Protein AF-A0A1Y2BXI3-F1 (afdb_monomer)

Solvent-accessible surface area (backbone atoms only — not comparable to full-atom values): 10088 Å² total; per-residue (Å²): 136,62,70,66,50,56,25,48,74,75,28,55,72,55,41,48,54,52,50,53,50,24,62,77,66,73,48,82,78,73,63,69,56,58,50,97,48,49,46,27,45,55,38,49,17,27,67,71,70,34,49,70,44,37,49,52,52,52,54,53,23,65,78,66,76,49,86,75,73,61,60,64,48,26,67,85,80,63,41,27,25,62,38,34,16,56,65,66,61,35,55,69,41,44,51,50,54,52,53,52,22,58,78,65,78,37,73,42,61,45,51,54,87,51,48,59,65,72,91,77,48,50,68,66,51,56,52,51,53,50,55,34,40,78,69,65,46,31,46,78,45,72,58,80,88,55,91,62,65,56,88,61,59,72,38,50,59,52,46,54,52,50,49,40,71,75,69,50,86,84,70,84,89,129

pLDDT: mean 84.54, std 17.43, range [37.66, 98.5]

Organism: NCBI:txid1754190

Structure (mmCIF, N/CA/C/O backbone):
data_AF-A0A1Y2BXI3-F1
#
_entry.id   AF-A0A1Y2BXI3-F1
#
loop_
_atom_site.group_PDB
_atom_site.id
_atom_site.type_symbol
_atom_site.label_atom_id
_atom_site.label_alt_id
_atom_site.label_comp_id
_atom_site.label_asym_id
_atom_site.label_entity_id
_atom_site.label_seq_id
_atom_site.pdbx_PDB_ins_code
_atom_site.Cartn_x
_atom_site.Cartn_y
_atom_site.Cartn_z
_atom_site.occupancy
_atom_site.B_iso_or_equiv
_atom_site.auth_seq_id
_atom_site.auth_comp_id
_atom_site.auth_asym_id
_atom_site.auth_atom_id
_atom_site.pdbx_PDB_model_num
ATOM 1 N N . MET A 1 1 ? -17.376 13.747 3.765 1.00 57.78 1 MET A N 1
ATOM 2 C CA . MET A 1 1 ? -16.132 14.027 4.517 1.00 57.78 1 MET A CA 1
ATOM 3 C C . MET A 1 1 ? -15.632 12.698 5.048 1.00 57.78 1 MET A C 1
ATOM 5 O O . MET A 1 1 ? -16.449 11.992 5.616 1.00 57.78 1 MET A O 1
ATOM 9 N N . PHE A 1 2 ? -14.360 12.352 4.837 1.00 82.88 2 PHE A N 1
ATOM 10 C CA . PHE A 1 2 ? -13.764 11.078 5.261 1.00 82.88 2 PHE A CA 1
ATOM 11 C C . PHE A 1 2 ? -12.776 11.344 6.410 1.00 82.88 2 PHE A C 1
ATOM 13 O O . PHE A 1 2 ? -11.612 11.653 6.147 1.00 82.88 2 PHE A O 1
ATOM 20 N N . PRO A 1 3 ? -13.216 11.299 7.685 1.00 85.88 3 PRO A N 1
ATOM 21 C CA . PRO A 1 3 ? -12.407 11.768 8.814 1.00 85.88 3 PRO A CA 1
ATOM 22 C C . PRO A 1 3 ? -11.080 11.019 8.952 1.00 85.88 3 PRO A C 1
ATOM 24 O O . PRO A 1 3 ? -10.059 11.630 9.256 1.00 85.88 3 PRO A O 1
ATOM 27 N N . PHE A 1 4 ? -11.078 9.713 8.665 1.00 93.25 4 PHE A N 1
ATOM 28 C CA . PHE A 1 4 ? -9.867 8.902 8.747 1.00 93.25 4 PHE A CA 1
ATOM 29 C C . PHE A 1 4 ? -8.855 9.237 7.640 1.00 93.25 4 PHE A C 1
ATOM 31 O O . PHE A 1 4 ? -7.666 9.308 7.924 1.00 93.25 4 PHE A O 1
ATOM 38 N N . LEU A 1 5 ? -9.297 9.541 6.410 1.00 93.81 5 LEU A N 1
ATOM 39 C CA . LEU A 1 5 ? -8.385 9.991 5.343 1.00 93.81 5 LEU A CA 1
ATOM 40 C C . LEU A 1 5 ? -7.665 11.284 5.741 1.00 93.81 5 LEU A C 1
ATOM 42 O O . LEU A 1 5 ? -6.448 11.387 5.605 1.00 93.81 5 LEU A O 1
ATOM 46 N N . ASN A 1 6 ? -8.397 12.241 6.318 1.00 92.75 6 ASN A N 1
ATOM 47 C CA . ASN A 1 6 ? -7.794 13.468 6.838 1.00 92.75 6 ASN A CA 1
ATOM 48 C C . ASN A 1 6 ? -6.814 13.177 7.983 1.00 92.75 6 ASN A C 1
ATOM 50 O O . ASN A 1 6 ? -5.766 13.814 8.070 1.00 92.75 6 ASN A O 1
ATOM 54 N N . ALA A 1 7 ? -7.112 12.213 8.855 1.00 95.50 7 ALA A N 1
ATOM 55 C CA . ALA A 1 7 ? -6.200 11.820 9.924 1.00 95.50 7 ALA A CA 1
ATOM 56 C C . ALA A 1 7 ? -4.869 11.273 9.391 1.00 95.50 7 ALA A C 1
ATOM 58 O O . ALA A 1 7 ? -3.819 11.662 9.897 1.00 95.50 7 ALA A O 1
ATOM 59 N N . VAL A 1 8 ? -4.900 10.457 8.330 1.00 97.00 8 VAL A N 1
ATOM 60 C CA . VAL A 1 8 ? -3.686 9.948 7.666 1.00 97.00 8 VAL A CA 1
ATOM 61 C C . VAL A 1 8 ? -2.789 11.097 7.201 1.00 97.00 8 VAL A C 1
ATOM 63 O O . VAL A 1 8 ? -1.581 11.077 7.444 1.00 97.00 8 VAL A O 1
ATOM 66 N N . VAL A 1 9 ? -3.375 12.144 6.610 1.00 96.00 9 VAL A N 1
ATOM 67 C CA . VAL A 1 9 ? -2.628 13.345 6.199 1.00 96.00 9 VAL A CA 1
ATOM 68 C C . VAL A 1 9 ? -2.009 14.053 7.407 1.00 96.00 9 VAL A C 1
ATOM 70 O O . VAL A 1 9 ? -0.849 14.459 7.346 1.00 96.00 9 VAL A O 1
ATOM 73 N N . ASN A 1 10 ? -2.732 14.152 8.525 1.00 95.31 10 ASN A N 1
ATOM 74 C CA . ASN A 1 10 ? -2.246 14.818 9.738 1.00 95.31 10 ASN A CA 1
ATOM 75 C C . ASN A 1 10 ? -1.143 14.029 10.471 1.00 95.31 10 ASN A C 1
ATOM 77 O O . ASN A 1 10 ? -0.278 14.640 11.091 1.00 95.31 10 ASN A O 1
ATOM 81 N N . GLY A 1 11 ? -1.090 12.702 10.328 1.00 93.75 11 GLY A N 1
ATOM 82 C CA . GLY A 1 11 ? 0.035 11.876 10.773 1.00 93.75 11 GLY A CA 1
ATOM 83 C C . GLY A 1 11 ? -0.290 10.870 11.878 1.00 93.75 11 GLY A C 1
ATOM 84 O O . GLY A 1 11 ? -1.443 10.606 12.216 1.00 93.75 11 GLY A O 1
ATOM 85 N N . ASN A 1 12 ? 0.773 10.284 12.424 1.00 96.12 12 ASN A N 1
ATOM 86 C CA . ASN A 1 12 ? 0.743 9.139 13.332 1.00 96.12 12 ASN A CA 1
ATOM 87 C C . ASN A 1 12 ? -0.086 9.369 14.606 1.00 96.12 12 ASN A C 1
ATOM 89 O O . ASN A 1 12 ? -0.909 8.522 14.936 1.00 96.12 12 ASN A O 1
ATOM 93 N N . GLU A 1 13 ? 0.083 10.494 15.305 1.00 97.69 13 GLU A N 1
ATOM 94 C CA . GLU A 1 13 ? -0.590 10.734 16.591 1.00 97.69 13 GLU A CA 1
ATOM 95 C C . GLU A 1 13 ? -2.116 10.841 16.445 1.00 97.69 13 GLU A C 1
ATOM 97 O O . GLU A 1 13 ? -2.869 10.316 17.270 1.00 97.69 13 GLU A O 1
ATOM 102 N N . VAL A 1 14 ? -2.592 11.438 15.346 1.00 97.44 14 VAL A N 1
ATOM 103 C CA . VAL A 1 14 ? -4.032 11.531 15.055 1.00 97.44 14 VAL A CA 1
ATOM 104 C C . VAL A 1 14 ? -4.591 10.157 14.689 1.00 97.44 14 VAL A C 1
ATOM 106 O O . VAL A 1 14 ? -5.650 9.771 15.182 1.00 97.44 14 VAL A O 1
ATOM 109 N N . VAL A 1 15 ? -3.868 9.390 13.868 1.00 98.19 15 VAL A N 1
ATOM 110 C CA . VAL A 1 15 ? -4.269 8.029 13.484 1.00 98.19 15 VAL A CA 1
ATOM 111 C C . VAL A 1 15 ? -4.333 7.101 14.699 1.00 98.19 15 VAL A C 1
ATOM 113 O O . VAL A 1 15 ? -5.343 6.418 14.869 1.00 98.19 15 VAL A O 1
ATOM 116 N N . LYS A 1 16 ? -3.322 7.125 15.581 1.00 98.31 16 LYS A N 1
ATOM 117 C CA . LYS A 1 16 ? -3.324 6.371 16.848 1.00 98.31 16 LYS A CA 1
ATOM 118 C C . LYS A 1 16 ? -4.535 6.724 17.702 1.00 98.31 16 LYS A C 1
ATOM 120 O O . LYS A 1 16 ? -5.277 5.834 18.092 1.00 98.31 16 LYS A O 1
ATOM 125 N N . SER A 1 17 ? -4.791 8.018 17.903 1.00 98.06 17 SER A N 1
ATOM 126 C CA . SER A 1 17 ? -5.928 8.485 18.707 1.00 98.06 17 SER A CA 1
ATOM 127 C C . SER A 1 17 ? -7.273 7.972 18.175 1.00 98.06 17 SER A C 1
ATOM 129 O O . SER A 1 17 ? -8.147 7.594 18.955 1.00 98.06 17 SER A O 1
ATOM 131 N N . ILE A 1 18 ? -7.449 7.924 16.849 1.00 97.88 18 ILE A N 1
ATOM 132 C CA . ILE A 1 18 ? -8.672 7.385 16.240 1.00 97.88 18 ILE A CA 1
ATOM 133 C C . ILE A 1 18 ? -8.748 5.862 16.382 1.00 97.88 18 ILE A C 1
ATOM 135 O O . ILE A 1 18 ? -9.822 5.351 16.690 1.00 97.88 18 ILE A O 1
ATOM 139 N N . ILE A 1 19 ? -7.638 5.143 16.191 1.00 97.62 19 ILE A N 1
ATOM 140 C CA . ILE A 1 19 ? -7.567 3.690 16.411 1.00 97.62 19 ILE A CA 1
ATOM 141 C C . ILE A 1 19 ? -7.902 3.346 17.868 1.00 97.62 19 ILE A C 1
ATOM 143 O O . ILE A 1 19 ? -8.737 2.478 18.110 1.00 97.62 19 ILE A O 1
ATOM 147 N N . ASP A 1 20 ? -7.322 4.055 18.835 1.00 98.06 20 ASP A N 1
ATOM 148 C CA . ASP A 1 20 ? -7.565 3.839 20.263 1.00 98.06 20 ASP A CA 1
ATOM 149 C C . ASP A 1 20 ? -9.025 4.105 20.625 1.00 98.06 20 ASP A C 1
ATOM 151 O O . ASP A 1 20 ? -9.655 3.316 21.334 1.00 98.06 20 ASP A O 1
ATOM 155 N N . TYR A 1 21 ? -9.596 5.193 20.099 1.00 97.81 21 TYR A N 1
ATOM 156 C CA . TYR A 1 21 ? -11.014 5.484 20.269 1.00 97.81 21 TYR A CA 1
ATOM 157 C C . TYR A 1 21 ? -11.890 4.385 19.658 1.00 97.81 21 TYR A C 1
ATOM 159 O O . TYR A 1 21 ? -12.857 3.955 20.289 1.00 97.81 21 TYR A O 1
ATOM 167 N N . ALA A 1 22 ? -11.556 3.914 18.457 1.00 97.38 22 ALA A N 1
ATOM 168 C CA . ALA A 1 22 ? -12.301 2.868 17.775 1.00 97.38 22 ALA A CA 1
ATOM 169 C C . ALA A 1 22 ? -12.261 1.552 18.564 1.00 97.38 22 ALA A C 1
ATOM 171 O O . ALA A 1 22 ? -13.313 0.994 18.868 1.00 97.38 22 ALA A O 1
ATOM 172 N N . ASN A 1 23 ? -11.075 1.132 19.010 1.00 97.12 23 ASN A N 1
ATOM 173 C CA . ASN A 1 23 ? -10.884 -0.047 19.855 1.00 97.12 23 ASN A CA 1
ATOM 174 C C . ASN A 1 23 ? -11.670 0.062 21.169 1.00 97.12 23 ASN A C 1
ATOM 176 O O . ASN A 1 23 ? -12.419 -0.845 21.522 1.00 97.12 23 ASN A O 1
ATOM 180 N N . LYS A 1 24 ? -11.565 1.197 21.875 1.00 98.44 24 LYS A N 1
ATOM 181 C CA . LYS A 1 24 ? -12.257 1.425 23.155 1.00 98.44 24 LYS A CA 1
ATOM 182 C C . LYS A 1 24 ? -13.781 1.358 23.034 1.00 98.44 24 LYS A C 1
ATOM 184 O O . LYS A 1 24 ? -14.452 0.992 23.996 1.00 98.44 24 LYS A O 1
ATOM 189 N N . ASN A 1 25 ? -14.322 1.739 21.880 1.00 98.06 25 ASN A N 1
ATOM 190 C CA . ASN A 1 25 ? -15.762 1.796 21.637 1.00 98.06 25 ASN A CA 1
ATOM 191 C C . ASN A 1 25 ? -16.266 0.659 20.733 1.00 98.06 25 ASN A C 1
ATOM 193 O O . ASN A 1 25 ? -17.420 0.701 20.314 1.00 98.06 25 ASN A O 1
ATOM 197 N N . ASN A 1 26 ? -15.436 -0.351 20.441 1.00 96.38 26 ASN A N 1
ATOM 198 C CA . ASN A 1 26 ? -15.762 -1.470 19.546 1.00 96.38 26 ASN A CA 1
ATOM 199 C C . ASN A 1 26 ? -16.264 -1.018 18.159 1.00 96.38 26 ASN A C 1
ATOM 201 O O . ASN A 1 26 ? -17.202 -1.584 17.597 1.00 96.38 26 ASN A O 1
ATOM 205 N N . ILE A 1 27 ? -15.656 0.035 17.614 1.00 96.38 27 ILE A N 1
ATOM 206 C CA . ILE A 1 27 ? -15.936 0.552 16.274 1.00 96.38 27 ILE A CA 1
ATOM 207 C C . ILE A 1 27 ? -14.938 -0.074 15.300 1.00 96.38 27 ILE A C 1
ATOM 209 O O . ILE A 1 27 ? -13.729 0.014 15.500 1.00 96.38 27 ILE A O 1
ATOM 213 N N . ILE A 1 28 ? -15.444 -0.643 14.207 1.00 95.44 28 ILE A N 1
ATOM 214 C CA . ILE A 1 28 ? -14.615 -1.122 13.099 1.00 95.44 28 ILE A CA 1
ATOM 215 C C . ILE A 1 28 ? -14.384 0.024 12.112 1.00 95.44 28 ILE A C 1
ATOM 217 O O . ILE A 1 28 ? -15.331 0.548 11.517 1.00 95.44 28 ILE A O 1
ATOM 221 N N . LEU A 1 29 ? -13.124 0.422 11.932 1.00 95.94 29 LEU A N 1
ATOM 222 C CA . LEU A 1 29 ? -12.751 1.454 10.966 1.00 95.94 29 LEU A CA 1
ATOM 223 C C . LEU A 1 29 ? -12.900 0.933 9.528 1.00 95.94 29 LEU A C 1
ATOM 225 O O . LEU A 1 29 ? -12.384 -0.125 9.171 1.00 95.94 29 LEU A O 1
ATOM 229 N N . ARG A 1 30 ? -13.572 1.708 8.670 1.00 92.94 30 ARG A N 1
ATOM 230 C CA . ARG A 1 30 ? -13.761 1.382 7.247 1.00 92.94 30 ARG A CA 1
ATOM 231 C C . ARG A 1 30 ? -12.542 1.797 6.424 1.00 92.94 30 ARG A C 1
ATOM 233 O O . ARG A 1 30 ? -12.541 2.828 5.761 1.00 92.94 30 ARG A O 1
ATOM 240 N N . LEU A 1 31 ? -11.487 0.989 6.484 1.00 95.69 31 LEU A N 1
ATOM 241 C CA . LEU A 1 31 ? -10.182 1.316 5.895 1.00 95.69 31 LEU A CA 1
ATOM 242 C C . LEU A 1 31 ? -10.071 1.082 4.381 1.00 95.69 31 LEU A C 1
ATOM 244 O O . LEU A 1 31 ? -9.063 1.442 3.794 1.00 95.69 31 LEU A O 1
ATOM 248 N N . ASN A 1 32 ? -11.103 0.526 3.748 1.00 95.56 32 ASN A N 1
ATOM 249 C CA . ASN A 1 32 ? -11.192 0.373 2.290 1.00 95.56 32 ASN A CA 1
ATOM 250 C C . ASN A 1 32 ? -12.195 1.337 1.651 1.00 95.56 32 ASN A C 1
ATOM 252 O O . ASN A 1 32 ? -12.435 1.268 0.446 1.00 95.56 32 ASN A O 1
ATOM 256 N N . GLU A 1 33 ? -12.827 2.201 2.449 1.00 93.94 33 GLU A N 1
ATOM 257 C CA . GLU A 1 33 ? -13.744 3.198 1.917 1.00 93.94 33 GLU A CA 1
ATOM 258 C C . GLU A 1 33 ? -12.960 4.223 1.099 1.00 93.94 33 GLU A C 1
ATOM 260 O O . GLU A 1 33 ? -11.900 4.696 1.520 1.00 93.94 33 GLU A O 1
ATOM 265 N N . LYS A 1 34 ? -13.488 4.539 -0.083 1.00 94.19 34 LYS A N 1
ATOM 266 C CA . LYS A 1 34 ? -12.838 5.427 -1.035 1.00 94.19 34 LYS A CA 1
ATOM 267 C C . LYS A 1 34 ? -13.592 6.734 -1.159 1.00 94.19 34 LYS A C 1
ATOM 269 O O . LYS A 1 34 ? -14.823 6.744 -1.165 1.00 94.19 34 LYS A O 1
ATOM 274 N N . ASP A 1 35 ? -12.844 7.821 -1.292 1.00 93.88 35 ASP A N 1
ATOM 275 C CA . ASP A 1 35 ? -13.422 9.118 -1.623 1.00 93.88 35 ASP A CA 1
ATOM 276 C C . ASP A 1 35 ? -13.723 9.270 -3.124 1.00 93.88 35 ASP A C 1
ATOM 278 O O . ASP A 1 35 ? -13.555 8.343 -3.919 1.00 93.88 35 ASP A O 1
ATOM 282 N N . ASN A 1 36 ? -14.189 10.456 -3.526 1.00 94.12 36 ASN A N 1
ATOM 283 C CA . ASN A 1 36 ? -14.515 10.760 -4.926 1.00 94.12 36 ASN A CA 1
ATOM 284 C C . A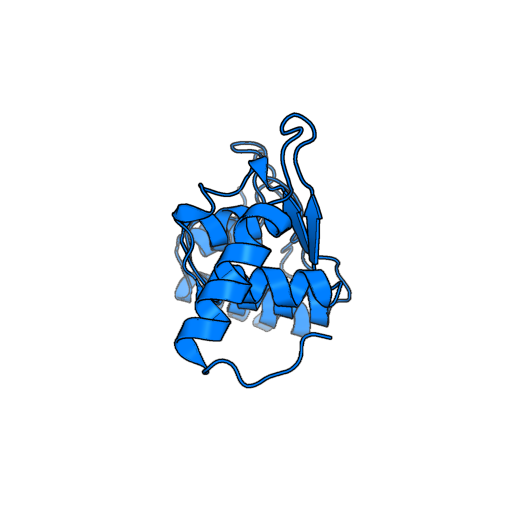SN A 1 36 ? -13.289 10.674 -5.857 1.00 94.12 36 ASN A C 1
ATOM 286 O O . ASN A 1 36 ? -13.432 10.428 -7.056 1.00 94.12 36 ASN A O 1
ATOM 290 N N . ASP A 1 37 ? -12.087 10.829 -5.301 1.00 94.50 37 ASP A N 1
ATOM 291 C CA . ASP A 1 37 ? -10.821 10.675 -6.011 1.00 94.50 37 ASP A CA 1
ATOM 292 C C . ASP A 1 37 ? -10.327 9.218 -5.993 1.00 94.50 37 ASP A C 1
ATOM 294 O O . ASP A 1 37 ? -9.206 8.941 -6.416 1.00 94.50 37 ASP A O 1
ATOM 298 N N . ASN A 1 38 ? -11.163 8.274 -5.547 1.00 95.44 38 ASN A N 1
ATOM 299 C CA . ASN A 1 38 ? -10.825 6.868 -5.341 1.00 95.44 38 ASN A CA 1
ATOM 300 C C . ASN A 1 38 ? -9.686 6.674 -4.320 1.00 95.44 38 ASN A C 1
ATOM 302 O O . ASN A 1 38 ? -8.998 5.654 -4.341 1.00 95.44 38 ASN A O 1
ATOM 306 N N . SER A 1 39 ? -9.479 7.648 -3.428 1.00 95.25 39 SER A N 1
ATOM 307 C CA . SER A 1 39 ? -8.424 7.614 -2.419 1.00 95.25 39 SER A CA 1
ATOM 308 C C . SER A 1 39 ? -8.859 6.796 -1.212 1.00 95.25 39 SER A C 1
ATOM 310 O O . SER A 1 39 ? -9.953 6.993 -0.688 1.00 95.25 39 SER A O 1
ATOM 312 N N . TYR A 1 40 ? -7.970 5.932 -0.732 1.00 96.12 40 TYR A N 1
ATOM 313 C CA . TYR A 1 40 ? -8.138 5.135 0.484 1.00 96.12 40 TYR A CA 1
ATOM 314 C C . TYR A 1 40 ? -6.953 5.363 1.443 1.00 96.12 40 TYR A C 1
ATOM 316 O O . TYR A 1 40 ? -5.904 5.847 1.013 1.00 96.12 40 TYR A O 1
ATOM 324 N N . PRO A 1 41 ? -7.085 5.052 2.746 1.00 97.06 41 PRO A N 1
ATOM 325 C CA . PRO A 1 41 ? -6.097 5.386 3.772 1.00 97.06 41 PRO A CA 1
ATOM 326 C C . PRO A 1 41 ? -4.665 4.956 3.442 1.00 97.06 41 PRO A C 1
ATOM 328 O O . PRO A 1 41 ? -3.752 5.771 3.551 1.00 97.06 41 PRO A O 1
ATOM 331 N N . LEU A 1 42 ? -4.473 3.711 2.989 1.00 98.12 42 LEU A N 1
ATOM 332 C CA . LEU A 1 42 ? -3.146 3.208 2.630 1.00 98.12 42 LEU A CA 1
ATOM 333 C C . LEU A 1 42 ? -2.551 3.972 1.431 1.00 98.12 42 LEU A C 1
ATOM 335 O O . LEU A 1 42 ? -1.385 4.367 1.475 1.00 98.12 42 LEU A O 1
ATOM 339 N N . LEU A 1 43 ? -3.360 4.258 0.403 1.00 97.81 43 LEU A N 1
ATOM 340 C CA . LEU A 1 43 ? -2.935 5.068 -0.742 1.00 97.81 43 LEU A CA 1
ATOM 341 C C . LEU A 1 43 ? -2.499 6.463 -0.311 1.00 97.81 43 LEU A C 1
ATOM 343 O O . LEU A 1 43 ? -1.455 6.940 -0.741 1.00 97.81 43 LEU A O 1
ATOM 347 N N . ILE A 1 44 ? -3.277 7.104 0.568 1.00 97.44 44 ILE A N 1
ATOM 348 C CA . ILE A 1 44 ? -2.942 8.429 1.088 1.00 97.44 44 ILE A CA 1
ATOM 349 C C . ILE A 1 44 ? -1.636 8.377 1.878 1.00 97.44 44 ILE A C 1
ATOM 351 O O . ILE A 1 44 ? -0.805 9.253 1.673 1.00 97.44 44 ILE A O 1
ATOM 355 N N . SER A 1 45 ? -1.399 7.362 2.719 1.00 98.06 45 SER A N 1
ATOM 356 C CA . SER A 1 45 ? -0.121 7.249 3.440 1.00 98.06 45 SER A CA 1
ATOM 357 C C . SER A 1 45 ? 1.082 7.094 2.508 1.00 98.06 45 SER A C 1
ATOM 359 O O . SER A 1 45 ? 2.126 7.678 2.789 1.00 98.06 45 SER A O 1
ATOM 361 N N . ALA A 1 46 ? 0.932 6.389 1.382 1.00 98.12 46 ALA A N 1
ATOM 362 C CA . ALA A 1 46 ? 1.961 6.312 0.346 1.00 98.12 46 ALA A CA 1
ATOM 363 C C . ALA A 1 46 ? 2.142 7.652 -0.381 1.00 98.12 46 ALA A C 1
ATOM 365 O O . ALA A 1 46 ? 3.265 8.121 -0.539 1.00 98.12 46 ALA A O 1
ATOM 366 N N . PHE A 1 47 ? 1.040 8.311 -0.745 1.00 97.12 47 PHE A N 1
ATOM 367 C CA . PHE A 1 47 ? 1.043 9.622 -1.394 1.00 97.12 47 PHE A CA 1
ATOM 368 C C . PHE A 1 47 ? 1.689 10.718 -0.536 1.00 97.12 47 PHE A C 1
ATOM 370 O O . PHE A 1 47 ? 2.395 11.562 -1.068 1.00 97.12 47 PHE A O 1
ATOM 377 N N . VAL A 1 48 ? 1.480 10.715 0.785 1.00 97.38 48 VAL A N 1
ATOM 378 C CA . VAL A 1 48 ? 2.132 11.673 1.700 1.00 97.38 48 VAL A CA 1
ATOM 379 C C . VAL A 1 48 ? 3.450 11.156 2.285 1.00 97.38 48 VAL A C 1
ATOM 381 O O . VAL A 1 48 ? 3.998 11.794 3.182 1.00 97.38 48 VAL A O 1
ATOM 384 N N . ASN A 1 49 ? 3.947 10.017 1.790 1.00 97.88 49 ASN A N 1
ATOM 385 C CA . ASN A 1 49 ? 5.210 9.389 2.171 1.00 97.88 49 ASN A CA 1
ATOM 386 C C . ASN A 1 49 ? 5.376 9.132 3.688 1.00 97.88 49 ASN A C 1
ATOM 388 O O . ASN A 1 49 ? 6.376 9.520 4.287 1.00 97.88 49 ASN A O 1
ATOM 392 N N . LYS A 1 50 ? 4.375 8.505 4.325 1.00 98.38 50 LYS A N 1
ATOM 393 C CA . LYS A 1 50 ? 4.338 8.217 5.776 1.00 98.38 50 LYS A CA 1
ATOM 394 C C . LYS A 1 50 ? 4.250 6.708 6.074 1.00 98.38 50 LYS A C 1
ATOM 396 O O . LYS A 1 50 ? 3.150 6.223 6.376 1.00 98.38 50 LYS A O 1
ATOM 401 N N . PRO A 1 51 ? 5.361 5.950 6.005 1.00 98.25 51 PRO A N 1
ATOM 402 C CA . PRO A 1 51 ? 5.365 4.499 6.240 1.00 98.25 51 PRO A CA 1
ATOM 403 C C . PRO A 1 51 ? 4.898 4.095 7.642 1.00 98.25 51 PRO A C 1
ATOM 405 O O . PRO A 1 51 ? 4.235 3.077 7.807 1.00 98.25 51 PRO A O 1
ATOM 408 N N . GLU A 1 52 ? 5.119 4.920 8.655 1.00 98.38 52 GLU A N 1
ATOM 409 C CA . GLU A 1 52 ? 4.693 4.680 10.034 1.00 98.38 52 GLU A CA 1
ATOM 410 C C . GLU A 1 52 ? 3.172 4.725 10.166 1.00 98.38 52 GLU A C 1
ATOM 412 O O . GLU A 1 52 ? 2.585 3.960 10.929 1.00 98.38 52 GLU A O 1
ATOM 417 N N . VAL A 1 53 ? 2.510 5.597 9.398 1.00 98.50 53 VAL A N 1
ATOM 418 C CA . VAL A 1 53 ? 1.045 5.617 9.332 1.00 98.50 53 VAL A CA 1
ATOM 419 C C . VAL A 1 53 ? 0.533 4.379 8.603 1.00 98.50 53 VAL A C 1
ATOM 421 O O . VAL A 1 53 ? -0.416 3.754 9.073 1.00 98.50 53 VAL A O 1
ATOM 424 N N . ALA A 1 54 ? 1.180 3.980 7.507 1.00 98.38 54 ALA A N 1
ATOM 425 C CA . ALA A 1 54 ? 0.836 2.751 6.797 1.00 98.38 54 ALA A CA 1
ATOM 426 C C . ALA A 1 54 ? 0.997 1.506 7.695 1.00 98.38 54 ALA A C 1
ATOM 428 O O . ALA A 1 54 ? 0.101 0.665 7.733 1.00 98.38 54 ALA A O 1
ATOM 429 N N . LYS A 1 55 ? 2.061 1.439 8.509 1.00 98.44 55 LYS A N 1
ATOM 430 C CA . LYS A 1 55 ? 2.279 0.400 9.533 1.00 98.44 55 LYS A CA 1
ATOM 431 C C . LYS A 1 55 ? 1.153 0.357 10.564 1.00 98.44 55 LYS A C 1
ATOM 433 O O . LYS A 1 55 ? 0.662 -0.721 10.890 1.00 98.44 55 LYS A O 1
ATOM 438 N N . LEU A 1 56 ? 0.707 1.513 11.064 1.00 98.31 56 LEU A N 1
ATOM 439 C CA . LEU A 1 56 ? -0.436 1.584 11.985 1.00 98.31 56 LEU A CA 1
ATOM 440 C C . LEU A 1 56 ? -1.722 1.039 11.347 1.00 98.31 56 LEU A C 1
ATOM 442 O O . LEU A 1 56 ? -2.451 0.287 11.994 1.00 98.31 56 LEU A O 1
ATOM 446 N N . ILE A 1 57 ? -1.982 1.390 10.084 1.00 98.25 57 ILE A N 1
ATOM 447 C CA . ILE A 1 57 ? -3.138 0.901 9.321 1.00 98.25 57 ILE A CA 1
ATOM 448 C C . ILE A 1 57 ? -3.048 -0.623 9.146 1.00 98.25 57 ILE A C 1
ATOM 450 O O . ILE A 1 57 ? -3.997 -1.322 9.494 1.00 98.25 57 ILE A O 1
ATOM 454 N N . ALA A 1 58 ? -1.908 -1.144 8.681 1.00 97.38 58 ALA A N 1
ATOM 455 C CA . ALA A 1 58 ? -1.681 -2.577 8.484 1.00 97.38 58 ALA A CA 1
ATOM 456 C C . ALA A 1 58 ? -1.870 -3.374 9.788 1.00 97.38 58 ALA A C 1
ATOM 458 O O . ALA A 1 58 ? -2.633 -4.341 9.825 1.00 97.38 58 ALA A O 1
ATOM 459 N N . ASN A 1 59 ? -1.271 -2.914 10.890 1.00 97.25 59 ASN A N 1
ATOM 460 C CA . ASN A 1 59 ? -1.408 -3.554 12.200 1.00 97.25 59 ASN A CA 1
ATOM 461 C C . ASN A 1 59 ? -2.865 -3.610 12.670 1.00 97.25 59 ASN A C 1
ATOM 463 O O . ASN A 1 59 ? -3.322 -4.657 13.124 1.00 97.25 59 ASN A O 1
ATOM 467 N N . TYR A 1 60 ? -3.610 -2.508 12.533 1.00 97.50 60 TYR A N 1
ATOM 468 C CA . TYR A 1 60 ? -5.030 -2.484 12.883 1.00 97.50 60 TYR A CA 1
ATOM 469 C C . TYR A 1 60 ? -5.852 -3.450 12.020 1.00 97.50 60 TYR A C 1
ATOM 471 O O . TYR A 1 60 ? -6.791 -4.080 12.505 1.00 97.50 60 TYR A O 1
ATOM 479 N N . THR A 1 61 ? -5.515 -3.578 10.737 1.00 95.69 61 THR A N 1
ATOM 480 C CA . THR A 1 61 ? -6.251 -4.462 9.827 1.00 95.69 61 THR A CA 1
ATOM 481 C C . THR A 1 61 ? -6.033 -5.932 10.166 1.00 95.69 61 THR A C 1
ATOM 483 O O . THR A 1 61 ? -7.006 -6.682 10.219 1.00 95.69 61 THR A O 1
ATOM 486 N N . ASN A 1 62 ? -4.805 -6.306 10.539 1.00 92.38 62 ASN A N 1
ATOM 487 C CA . ASN A 1 62 ? -4.468 -7.656 10.985 1.00 92.38 62 ASN A CA 1
ATOM 488 C C . ASN A 1 62 ? -5.220 -8.033 12.271 1.00 92.38 62 ASN A C 1
ATOM 490 O O . ASN A 1 62 ? -5.745 -9.136 12.375 1.00 92.38 62 ASN A O 1
ATOM 494 N N . THR A 1 63 ? -5.332 -7.119 13.243 1.00 94.19 63 THR A N 1
ATOM 495 C CA . THR A 1 63 ? -6.055 -7.398 14.499 1.00 94.19 63 THR A CA 1
ATOM 496 C C . THR A 1 63 ? -7.572 -7.482 14.324 1.00 94.19 63 THR A C 1
ATOM 498 O O . THR A 1 63 ? -8.242 -8.097 15.151 1.00 94.19 63 THR A O 1
ATOM 501 N N . ASN A 1 64 ? -8.117 -6.884 13.262 1.00 95.38 64 ASN A N 1
ATOM 502 C CA . ASN A 1 64 ? -9.556 -6.829 12.990 1.00 95.38 64 ASN A CA 1
ATOM 503 C C . ASN A 1 64 ? -9.988 -7.692 11.790 1.00 95.38 64 ASN A C 1
ATOM 505 O O . ASN A 1 64 ? -11.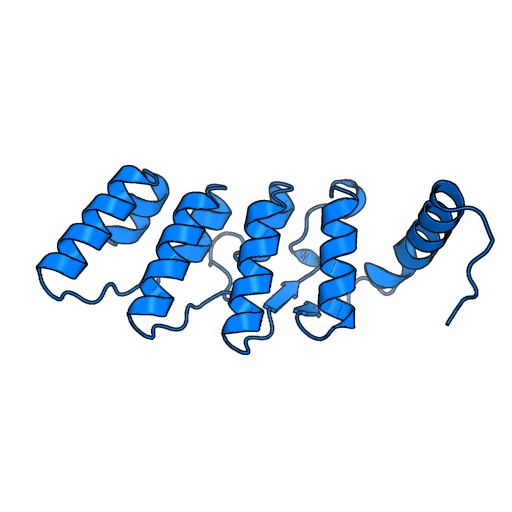141 -7.599 11.371 1.00 95.38 64 ASN A O 1
ATOM 509 N N . ASN A 1 65 ? -9.096 -8.530 11.247 1.00 93.62 65 ASN A N 1
ATOM 510 C CA . ASN A 1 65 ? -9.341 -9.379 10.072 1.00 93.62 65 ASN A CA 1
ATOM 511 C C . ASN A 1 65 ? -9.890 -8.596 8.862 1.00 93.62 65 ASN A C 1
ATOM 513 O O . ASN A 1 65 ? -10.842 -9.015 8.202 1.00 93.62 65 ASN A O 1
ATOM 517 N N . ILE A 1 66 ? -9.309 -7.426 8.596 1.00 95.81 66 ILE A N 1
ATOM 518 C CA . ILE A 1 66 ? -9.628 -6.588 7.438 1.00 95.81 66 ILE A CA 1
ATOM 519 C C . ILE A 1 66 ? -8.529 -6.798 6.393 1.00 95.81 66 ILE A C 1
ATOM 521 O O . ILE A 1 66 ? -7.357 -6.607 6.690 1.00 95.81 66 ILE A O 1
ATOM 525 N N . THR A 1 67 ? -8.888 -7.121 5.154 1.00 96.31 67 THR A N 1
ATOM 526 C CA . THR A 1 67 ? -7.930 -7.150 4.036 1.00 96.31 67 THR A CA 1
ATOM 527 C C . THR A 1 67 ? -7.946 -5.803 3.321 1.00 96.31 67 THR A C 1
ATOM 529 O O . THR A 1 67 ? -9.005 -5.376 2.861 1.00 96.31 67 THR A O 1
ATOM 532 N N . LEU A 1 68 ? -6.809 -5.110 3.233 1.00 96.38 68 LEU A N 1
ATOM 533 C CA . LEU A 1 68 ? -6.716 -3.802 2.583 1.00 96.38 68 LEU A CA 1
ATOM 534 C C . LEU A 1 68 ? -6.755 -3.905 1.057 1.00 96.38 68 LEU A C 1
ATOM 536 O O . LEU A 1 68 ? -6.175 -4.800 0.446 1.00 96.38 68 LEU A O 1
ATOM 540 N N . ILE A 1 69 ? -7.361 -2.900 0.435 1.00 93.69 69 ILE A N 1
ATOM 541 C CA . ILE A 1 69 ? -7.136 -2.583 -0.973 1.00 93.69 69 ILE A CA 1
ATOM 542 C C . ILE A 1 69 ? -5.738 -1.968 -1.092 1.00 93.69 69 ILE A C 1
ATOM 544 O O . ILE A 1 69 ? -5.457 -0.959 -0.447 1.00 93.69 69 ILE A O 1
ATOM 548 N N . ILE A 1 70 ? -4.867 -2.555 -1.920 1.00 95.19 70 ILE A N 1
ATOM 549 C CA . ILE A 1 70 ? -3.484 -2.068 -2.103 1.00 95.19 70 ILE A CA 1
ATOM 550 C C . ILE A 1 70 ? -3.128 -1.744 -3.564 1.00 95.19 70 ILE A C 1
ATOM 552 O O . ILE A 1 70 ? -2.250 -0.917 -3.807 1.00 95.19 70 ILE A O 1
ATOM 556 N N . ASN A 1 71 ? -3.845 -2.335 -4.525 1.00 96.19 71 ASN A N 1
ATOM 557 C CA . ASN A 1 71 ? -3.538 -2.249 -5.959 1.00 96.19 71 ASN A CA 1
ATOM 558 C C . ASN A 1 71 ? -4.350 -1.200 -6.727 1.00 96.19 71 ASN A C 1
ATOM 560 O O . ASN A 1 71 ? -4.050 -0.943 -7.894 1.00 96.19 71 ASN A O 1
ATOM 564 N N . ASP A 1 72 ? -5.384 -0.625 -6.113 1.00 95.94 72 ASP A N 1
ATOM 565 C CA . ASP A 1 72 ? -6.292 0.269 -6.821 1.00 95.94 72 ASP A CA 1
ATOM 566 C C . ASP A 1 72 ? -5.661 1.637 -7.074 1.00 95.94 72 ASP A C 1
ATOM 568 O O . ASP A 1 72 ? -4.990 2.219 -6.224 1.00 95.94 72 ASP A O 1
ATOM 572 N N . ASN A 1 73 ? -5.924 2.174 -8.262 1.00 94.50 73 ASN A N 1
ATOM 573 C CA . ASN A 1 73 ? -5.413 3.477 -8.655 1.00 94.50 73 ASN A CA 1
ATOM 574 C C . ASN A 1 73 ? -6.339 4.599 -8.181 1.00 94.50 73 ASN A C 1
ATOM 576 O O . ASN A 1 73 ? -7.556 4.477 -8.319 1.00 94.50 73 ASN A O 1
ATOM 580 N N . ASP A 1 74 ? -5.792 5.734 -7.745 1.00 94.94 74 ASP A N 1
ATOM 581 C CA . ASP A 1 74 ? -6.594 6.954 -7.603 1.00 94.94 74 ASP A CA 1
ATOM 582 C C . ASP A 1 74 ? -7.112 7.460 -8.965 1.00 94.94 74 ASP A C 1
ATOM 584 O O . ASP A 1 74 ? -6.662 7.058 -10.043 1.00 94.94 74 ASP A O 1
ATOM 588 N N . ASN A 1 75 ? -8.061 8.392 -8.922 1.00 95.00 75 ASN A N 1
ATOM 589 C CA . ASN A 1 75 ? -8.607 9.034 -10.111 1.00 95.00 75 ASN A CA 1
ATOM 590 C C . ASN A 1 75 ? -7.771 10.204 -10.640 1.00 95.00 75 ASN A C 1
ATOM 592 O O . ASN A 1 75 ? -7.908 10.523 -11.822 1.00 95.00 75 ASN A O 1
ATOM 596 N N . ARG A 1 76 ? -6.937 10.824 -9.801 1.00 91.75 76 ARG A N 1
ATOM 597 C CA . ARG A 1 76 ? -6.220 12.077 -10.086 1.00 91.75 76 ARG A CA 1
ATOM 598 C C . ARG A 1 76 ? -5.000 11.865 -10.980 1.00 91.75 76 ARG A C 1
ATOM 600 O O . ARG A 1 76 ? -4.863 12.519 -12.006 1.00 91.75 76 ARG A O 1
ATOM 607 N N . TYR A 1 77 ? -4.147 10.925 -10.607 1.00 90.75 77 TYR A N 1
ATOM 608 C CA . TYR A 1 77 ? -2.877 10.591 -11.242 1.00 90.75 77 TYR A CA 1
ATOM 609 C C . TYR A 1 77 ? -2.846 9.163 -11.786 1.00 90.75 77 TYR A C 1
ATOM 611 O O . TYR A 1 77 ? -1.882 8.785 -12.452 1.00 90.75 77 TYR A O 1
ATOM 619 N N . LYS A 1 78 ? -3.897 8.368 -11.529 1.00 92.62 78 LYS A N 1
ATOM 620 C CA . LYS A 1 78 ? -3.993 6.970 -11.972 1.00 92.62 78 LYS A CA 1
ATOM 621 C C . LYS A 1 78 ? -2.837 6.120 -11.429 1.00 92.62 78 LYS A C 1
ATOM 623 O O . LYS A 1 78 ? -2.303 5.281 -12.156 1.00 92.62 78 LYS A O 1
ATOM 628 N N . ARG A 1 79 ? -2.475 6.339 -10.160 1.00 92.94 79 ARG A N 1
ATOM 629 C CA . ARG A 1 79 ? -1.384 5.671 -9.432 1.00 92.94 79 ARG A CA 1
ATOM 630 C C . ARG A 1 79 ? -1.922 4.910 -8.222 1.00 92.94 79 ARG A C 1
ATOM 632 O O . ARG A 1 79 ? -2.937 5.307 -7.657 1.00 92.94 79 ARG A O 1
ATOM 639 N N . ASN A 1 80 ? -1.239 3.839 -7.832 1.00 95.00 80 ASN A N 1
ATOM 640 C CA . ASN A 1 80 ? -1.519 3.091 -6.605 1.00 95.00 80 ASN A CA 1
ATOM 641 C C . ASN A 1 80 ? -0.423 3.332 -5.551 1.00 95.00 80 ASN A C 1
ATOM 643 O O . ASN A 1 80 ? 0.499 4.128 -5.758 1.00 95.00 80 ASN A O 1
ATOM 647 N N . SER A 1 81 ? -0.524 2.642 -4.411 1.00 96.81 81 SER A N 1
ATOM 648 C CA . SER A 1 81 ? 0.382 2.836 -3.275 1.00 96.81 81 SER A CA 1
ATOM 649 C C . SER A 1 81 ? 1.848 2.589 -3.640 1.00 96.81 81 SER A C 1
ATOM 651 O O . SER A 1 81 ? 2.702 3.402 -3.286 1.00 96.81 81 SER A O 1
ATOM 653 N N . ILE A 1 82 ? 2.152 1.521 -4.389 1.00 95.88 82 ILE A N 1
ATOM 654 C CA . ILE A 1 82 ? 3.537 1.208 -4.766 1.00 95.88 82 ILE A CA 1
ATOM 655 C C . ILE A 1 82 ? 4.097 2.224 -5.770 1.00 95.88 82 ILE A C 1
ATOM 657 O O . ILE A 1 82 ? 5.243 2.645 -5.629 1.00 95.88 82 ILE A O 1
ATOM 661 N N . SER A 1 83 ? 3.288 2.720 -6.717 1.00 94.25 83 SER A N 1
ATOM 662 C CA . SER A 1 83 ? 3.717 3.790 -7.634 1.00 94.25 83 SER A CA 1
ATOM 663 C C . SER A 1 83 ? 4.114 5.076 -6.897 1.00 94.25 83 SER A C 1
ATOM 665 O O . SER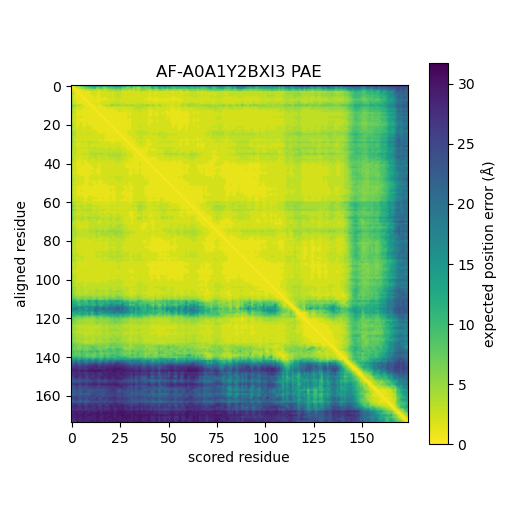 A 1 83 ? 5.071 5.747 -7.292 1.00 94.25 83 SER A O 1
ATOM 667 N N . TYR A 1 84 ? 3.404 5.438 -5.823 1.00 95.44 84 TYR A N 1
ATOM 668 C CA . TYR A 1 84 ? 3.790 6.582 -4.992 1.00 95.44 84 TYR A CA 1
ATOM 669 C C . TYR A 1 84 ? 5.058 6.316 -4.192 1.00 95.44 84 TYR A C 1
ATOM 671 O O . TYR A 1 84 ? 5.960 7.148 -4.216 1.00 95.44 84 TYR A O 1
ATOM 679 N N . ALA A 1 85 ? 5.158 5.155 -3.546 1.00 95.81 85 ALA A N 1
ATOM 680 C CA . ALA A 1 85 ? 6.334 4.782 -2.765 1.00 95.81 85 ALA A CA 1
ATOM 681 C C . ALA A 1 85 ? 7.629 4.832 -3.603 1.00 95.81 85 ALA A C 1
ATOM 683 O O . ALA A 1 85 ? 8.638 5.376 -3.154 1.00 95.81 85 ALA A O 1
ATOM 684 N N . LEU A 1 86 ? 7.560 4.369 -4.856 1.00 94.00 86 LEU A N 1
ATOM 685 C CA . LEU A 1 86 ? 8.664 4.438 -5.819 1.00 94.00 86 LEU A CA 1
ATOM 686 C C . LEU A 1 86 ? 9.040 5.871 -6.197 1.00 94.00 86 LEU A C 1
ATOM 688 O O . LEU A 1 86 ? 10.217 6.198 -6.269 1.00 94.00 86 LEU A O 1
ATOM 692 N N . THR A 1 87 ? 8.055 6.756 -6.363 1.00 92.00 87 THR A N 1
ATOM 693 C CA . THR A 1 87 ? 8.314 8.177 -6.674 1.00 92.00 87 THR A CA 1
ATOM 694 C C . THR A 1 87 ? 9.094 8.876 -5.560 1.00 92.00 87 THR A C 1
ATOM 696 O O . THR A 1 87 ? 9.826 9.827 -5.821 1.00 92.00 87 THR A O 1
ATOM 699 N N . TYR A 1 88 ? 8.950 8.401 -4.323 1.00 94.19 88 TYR A N 1
ATOM 700 C CA . TYR A 1 88 ? 9.673 8.921 -3.168 1.00 94.19 88 TYR A CA 1
ATOM 701 C C . TYR A 1 88 ? 10.981 8.190 -2.864 1.00 94.19 88 TYR A C 1
ATOM 703 O O . TYR A 1 88 ? 11.640 8.579 -1.903 1.00 94.19 88 TYR A O 1
ATOM 711 N N . ASN A 1 89 ? 11.352 7.151 -3.624 1.00 93.69 89 ASN A N 1
ATOM 712 C CA . ASN A 1 89 ? 12.450 6.249 -3.259 1.00 93.69 89 ASN A CA 1
ATOM 713 C C . ASN A 1 89 ? 12.347 5.759 -1.802 1.00 93.69 89 ASN A C 1
ATOM 715 O O . ASN A 1 89 ? 13.333 5.661 -1.078 1.00 93.69 89 ASN A O 1
ATOM 719 N N . ASN A 1 90 ? 11.126 5.483 -1.335 1.00 96.38 90 ASN A N 1
ATOM 720 C CA . ASN A 1 90 ? 10.915 5.074 0.048 1.00 96.38 90 ASN A CA 1
ATOM 721 C C . ASN A 1 90 ? 10.927 3.546 0.160 1.00 96.38 90 ASN A C 1
ATOM 723 O O . ASN A 1 90 ? 9.881 2.905 0.031 1.00 96.38 90 ASN A O 1
ATOM 727 N N . SER A 1 91 ? 12.106 2.976 0.423 1.00 95.75 91 SER A N 1
ATOM 728 C CA . SER A 1 91 ? 12.281 1.531 0.614 1.00 95.75 91 SER A CA 1
ATOM 729 C C . SER A 1 91 ? 11.403 0.977 1.736 1.00 95.75 91 SER A C 1
ATOM 731 O O . SER A 1 91 ? 10.767 -0.051 1.541 1.00 95.75 91 SER A O 1
ATOM 733 N N . GLU A 1 92 ? 11.267 1.688 2.857 1.00 98.06 92 GLU A N 1
ATOM 734 C CA . GLU A 1 92 ? 10.450 1.252 3.996 1.00 98.06 92 GLU A CA 1
ATOM 735 C C . GLU A 1 92 ? 8.966 1.092 3.625 1.00 98.06 92 GLU A C 1
ATOM 737 O O . GLU A 1 92 ? 8.314 0.131 4.035 1.00 98.06 92 GLU A O 1
ATOM 742 N N . MET A 1 93 ? 8.413 2.016 2.834 1.00 98.19 93 MET A N 1
ATOM 743 C CA . MET A 1 93 ? 7.039 1.904 2.330 1.00 98.19 93 MET A CA 1
ATOM 744 C C . MET A 1 93 ? 6.903 0.760 1.316 1.00 98.19 93 MET A C 1
ATOM 746 O O . MET A 1 93 ? 5.883 0.075 1.302 1.00 98.19 93 MET A O 1
ATOM 750 N N . ILE A 1 94 ? 7.906 0.558 0.459 1.00 96.75 94 ILE A N 1
ATOM 751 C CA . ILE A 1 94 ? 7.894 -0.502 -0.559 1.00 96.75 94 ILE A CA 1
ATOM 752 C C . ILE A 1 94 ? 7.940 -1.881 0.106 1.00 96.75 94 ILE A C 1
ATOM 754 O O . ILE A 1 94 ? 7.098 -2.721 -0.206 1.00 96.75 94 ILE A O 1
ATOM 758 N N . GLU A 1 95 ? 8.857 -2.081 1.056 1.00 97.06 95 GLU A N 1
ATOM 759 C CA . GLU A 1 95 ? 8.961 -3.297 1.871 1.00 97.06 95 GLU A CA 1
ATOM 760 C C . GLU A 1 95 ? 7.640 -3.585 2.582 1.00 97.06 95 GLU A C 1
ATOM 762 O O . GLU A 1 95 ? 7.096 -4.676 2.448 1.00 97.06 95 GLU A O 1
ATOM 767 N N . LEU A 1 96 ? 7.049 -2.577 3.236 1.00 98.06 96 LEU A N 1
ATOM 768 C CA . LEU A 1 96 ? 5.759 -2.728 3.907 1.00 98.06 96 LEU A CA 1
ATOM 769 C C . LEU A 1 96 ? 4.651 -3.220 2.962 1.00 98.06 96 LEU A C 1
ATOM 771 O O . LEU A 1 96 ? 3.835 -4.053 3.352 1.00 98.06 96 LEU A O 1
ATOM 775 N N . LEU A 1 97 ? 4.575 -2.672 1.745 1.00 97.75 97 LEU A N 1
ATOM 776 C CA . LEU A 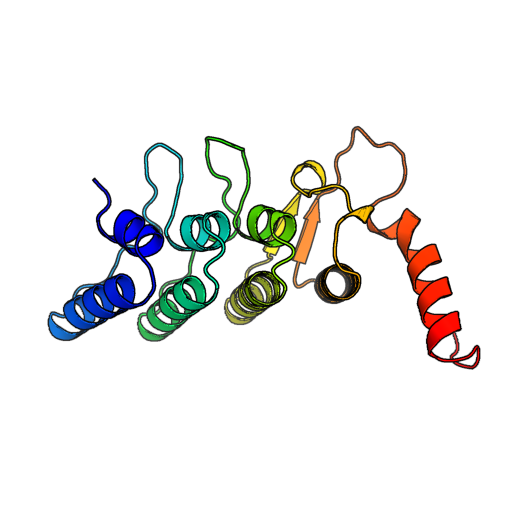1 97 ? 3.544 -3.045 0.774 1.00 97.75 97 LEU A CA 1
ATOM 777 C C . LEU A 1 97 ? 3.742 -4.473 0.256 1.00 97.75 97 LEU A C 1
ATOM 779 O O . LEU A 1 97 ? 2.749 -5.188 0.122 1.00 97.75 97 LEU A O 1
ATOM 783 N N . ILE A 1 98 ? 4.987 -4.882 -0.009 1.00 95.88 98 ILE A N 1
ATOM 784 C CA . ILE A 1 98 ? 5.330 -6.255 -0.413 1.00 95.88 98 ILE A CA 1
ATOM 785 C C . ILE A 1 98 ? 5.003 -7.230 0.721 1.00 95.88 98 ILE A C 1
ATOM 787 O O . ILE A 1 98 ? 4.239 -8.169 0.514 1.00 95.88 98 ILE A O 1
ATOM 791 N N . ASP A 1 99 ? 5.484 -6.959 1.936 1.00 95.75 99 ASP A N 1
ATOM 792 C CA . ASP A 1 99 ? 5.246 -7.802 3.110 1.00 95.75 99 ASP A CA 1
ATOM 793 C C . ASP A 1 99 ? 3.753 -7.962 3.396 1.00 95.75 99 ASP A C 1
ATOM 795 O O . ASP A 1 99 ? 3.273 -9.063 3.671 1.00 95.75 99 ASP A O 1
ATOM 799 N N . TYR A 1 100 ? 2.992 -6.866 3.313 1.00 96.31 100 TYR A N 1
ATOM 800 C CA . TYR A 1 100 ? 1.549 -6.908 3.516 1.00 96.31 100 TYR A CA 1
ATOM 801 C C . TYR A 1 100 ? 0.849 -7.748 2.446 1.00 96.31 100 TYR A C 1
ATOM 803 O O . TYR A 1 100 ? -0.048 -8.526 2.775 1.00 96.31 100 TYR A O 1
ATOM 811 N N . ALA A 1 101 ? 1.240 -7.584 1.180 1.00 96.06 101 ALA A N 1
ATOM 812 C CA . ALA A 1 101 ? 0.682 -8.344 0.072 1.00 96.06 101 ALA A CA 1
ATOM 813 C C . ALA A 1 101 ? 0.936 -9.846 0.263 1.00 96.06 101 ALA A C 1
ATOM 815 O O . ALA A 1 101 ? -0.013 -10.630 0.253 1.00 96.06 101 ALA A O 1
ATOM 816 N N . ASN A 1 102 ? 2.180 -10.213 0.577 1.00 93.88 102 ASN A N 1
ATOM 817 C CA . ASN A 1 102 ? 2.602 -11.583 0.860 1.00 93.88 102 ASN A CA 1
ATOM 818 C C . ASN A 1 102 ? 1.846 -12.192 2.044 1.00 93.88 102 ASN A C 1
ATOM 820 O O . ASN A 1 102 ? 1.325 -13.298 1.947 1.00 93.88 102 ASN A O 1
ATOM 824 N N . ALA A 1 103 ? 1.725 -11.459 3.153 1.00 94.12 103 ALA A N 1
ATOM 825 C CA . ALA A 1 103 ? 1.030 -11.934 4.348 1.00 94.12 103 ALA A CA 1
ATOM 826 C C . ALA A 1 103 ? -0.482 -12.152 4.144 1.00 94.12 103 ALA A C 1
ATOM 828 O O . ALA A 1 103 ? -1.117 -12.803 4.973 1.00 94.12 103 ALA A O 1
ATOM 829 N N . ASN A 1 104 ? -1.061 -11.591 3.079 1.00 93.56 104 ASN A N 1
ATOM 830 C CA . ASN A 1 104 ? -2.489 -11.669 2.772 1.00 93.56 104 ASN A CA 1
ATOM 831 C C . ASN A 1 104 ? -2.778 -12.382 1.437 1.00 93.56 104 ASN A C 1
ATOM 833 O O . ASN A 1 104 ? -3.899 -12.276 0.937 1.00 93.56 104 ASN A O 1
ATOM 837 N N . ASP A 1 105 ? -1.790 -13.073 0.856 1.00 92.88 105 ASP A N 1
ATOM 838 C CA . ASP A 1 105 ? -1.894 -13.767 -0.437 1.00 92.88 105 ASP A CA 1
ATOM 839 C C . ASP A 1 105 ? -2.406 -12.861 -1.582 1.00 92.88 105 ASP A C 1
ATOM 841 O O . ASP A 1 105 ? -3.174 -13.273 -2.458 1.00 92.88 105 ASP A O 1
ATOM 845 N N . ILE A 1 106 ? -1.997 -11.590 -1.574 1.00 94.12 106 ILE A N 1
ATOM 846 C CA . ILE A 1 106 ? -2.331 -10.603 -2.603 1.00 94.12 106 ILE A CA 1
ATOM 847 C C . ILE A 1 106 ? -1.157 -10.495 -3.573 1.00 94.12 106 ILE A C 1
ATOM 849 O O . ILE A 1 106 ? -0.036 -10.220 -3.169 1.00 94.12 106 ILE A O 1
ATOM 853 N N . ILE A 1 107 ? -1.421 -10.599 -4.875 1.00 92.50 107 ILE A N 1
ATOM 854 C CA . ILE A 1 107 ? -0.422 -10.255 -5.894 1.00 92.50 107 ILE A CA 1
ATOM 855 C C . ILE A 1 107 ? -0.340 -8.728 -5.982 1.00 92.50 107 ILE A C 1
ATOM 857 O O . ILE A 1 107 ? -1.291 -8.082 -6.435 1.00 92.50 107 ILE A O 1
ATOM 861 N N . LEU A 1 108 ? 0.777 -8.136 -5.557 1.00 93.50 108 LEU A N 1
ATOM 862 C CA . LEU A 1 108 ? 1.007 -6.694 -5.670 1.00 93.50 108 LEU A CA 1
ATOM 863 C C . LEU A 1 108 ? 1.210 -6.320 -7.143 1.00 93.50 108 LEU A C 1
ATOM 865 O O . LEU A 1 108 ? 1.970 -6.970 -7.854 1.00 93.50 108 LEU A O 1
ATOM 869 N N . VAL A 1 109 ? 0.514 -5.295 -7.634 1.00 92.31 109 VAL A N 1
ATOM 870 C CA . VAL A 1 109 ? 0.545 -4.911 -9.052 1.00 92.31 109 VAL A CA 1
ATOM 871 C C . VAL A 1 109 ? 1.274 -3.588 -9.221 1.00 92.31 109 VAL A C 1
ATOM 873 O O . VAL A 1 109 ? 0.820 -2.547 -8.743 1.00 92.31 109 VAL A O 1
ATOM 876 N N . LEU A 1 110 ? 2.363 -3.616 -9.983 1.00 88.06 110 LEU A N 1
ATOM 877 C CA . LEU A 1 110 ? 3.083 -2.430 -10.424 1.00 88.06 110 LEU A CA 1
ATOM 878 C C . LEU A 1 110 ? 2.867 -2.224 -11.923 1.00 88.06 110 LEU A C 1
ATOM 880 O O . LEU A 1 110 ? 3.008 -3.159 -12.701 1.00 88.06 110 LEU A O 1
ATOM 884 N N . LYS A 1 111 ? 2.549 -0.998 -12.344 1.00 84.88 111 LYS A N 1
ATOM 885 C CA . LYS A 1 111 ? 2.539 -0.621 -13.763 1.00 84.88 111 LYS A CA 1
ATOM 886 C C . LYS A 1 111 ? 3.756 0.239 -14.068 1.00 84.88 111 LYS A C 1
ATOM 888 O O . LYS A 1 111 ? 3.948 1.262 -13.412 1.00 84.88 111 LYS A O 1
ATOM 893 N N . GLU A 1 112 ? 4.562 -0.181 -15.037 1.00 74.25 112 GLU A N 1
ATOM 894 C CA . GLU A 1 112 ? 5.836 0.468 -15.373 1.00 74.25 112 GLU A CA 1
ATOM 895 C C . GLU A 1 112 ? 5.647 1.930 -15.800 1.00 74.25 112 GLU A C 1
ATOM 897 O O . GLU A 1 112 ? 6.380 2.804 -15.347 1.00 74.25 112 GLU A O 1
ATOM 902 N N . ASP A 1 113 ? 4.596 2.225 -16.570 1.00 76.81 113 ASP A N 1
ATOM 903 C CA . ASP A 1 113 ? 4.248 3.581 -17.021 1.00 76.81 113 ASP A CA 1
ATOM 904 C C . ASP A 1 113 ? 3.883 4.544 -15.872 1.00 76.81 113 ASP A C 1
ATOM 906 O O . ASP A 1 113 ? 3.687 5.745 -16.085 1.00 76.81 113 ASP A O 1
ATOM 910 N N . LYS A 1 114 ? 3.752 4.023 -14.644 1.00 77.44 114 LYS A N 1
ATOM 911 C CA . LYS A 1 114 ? 3.493 4.785 -13.415 1.00 77.44 114 LYS A CA 1
ATOM 912 C C . LYS A 1 114 ? 4.711 4.916 -12.506 1.00 77.44 114 LYS A C 1
ATOM 914 O O . LYS A 1 114 ? 4.594 5.552 -11.456 1.00 77.44 114 LYS A O 1
ATOM 919 N N . VAL A 1 115 ? 5.855 4.360 -12.891 1.00 71.75 115 VAL A N 1
ATOM 920 C CA . VAL A 1 115 ? 7.131 4.528 -12.187 1.00 71.75 115 VAL A CA 1
ATOM 921 C C . VAL A 1 115 ? 7.796 5.826 -12.659 1.00 71.75 115 VAL A C 1
ATOM 923 O O . VAL A 1 115 ? 7.589 6.273 -13.788 1.00 71.75 115 VAL A O 1
ATOM 926 N N . CYS A 1 116 ?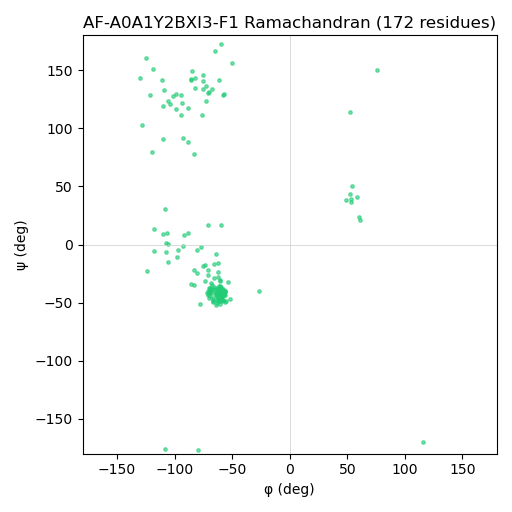 8.562 6.480 -11.783 1.00 67.88 116 CYS A N 1
ATOM 927 C CA . CYS A 1 116 ? 9.567 7.458 -12.213 1.00 67.88 116 CYS A CA 1
ATOM 928 C C . CYS A 1 116 ? 10.603 6.783 -13.134 1.00 67.88 116 CYS A C 1
ATOM 930 O O . CYS A 1 116 ? 10.571 5.566 -13.329 1.00 67.88 116 CYS A O 1
ATOM 932 N N . SER A 1 117 ? 11.513 7.544 -13.749 1.00 71.38 117 SER A N 1
ATOM 933 C CA . SER A 1 117 ? 12.543 6.899 -14.571 1.00 71.38 117 SER A CA 1
ATOM 934 C C . SER A 1 117 ? 13.305 5.892 -13.704 1.00 71.38 117 SER A C 1
ATOM 936 O O . SER A 1 117 ? 13.756 6.246 -12.623 1.00 71.38 117 SER A O 1
ATOM 938 N N . ILE A 1 118 ? 13.468 4.642 -14.154 1.00 65.88 118 ILE A N 1
ATOM 939 C CA . ILE A 1 118 ? 14.176 3.589 -13.391 1.00 65.88 118 ILE A CA 1
ATOM 940 C C . ILE A 1 118 ? 15.572 4.057 -12.964 1.00 65.88 118 ILE A C 1
ATOM 942 O O . ILE A 1 118 ? 16.057 3.694 -11.901 1.00 65.88 118 ILE A O 1
ATOM 946 N N . SER A 1 119 ? 16.204 4.907 -13.777 1.00 70.50 119 SER A N 1
ATOM 947 C CA . SER A 1 119 ? 17.500 5.524 -13.480 1.00 70.50 119 SER A CA 1
ATOM 948 C C . SER A 1 119 ? 17.506 6.425 -12.240 1.00 70.50 119 SER A C 1
ATOM 950 O O . SER A 1 119 ? 18.576 6.813 -11.784 1.00 70.50 119 SER A O 1
ATOM 952 N N . GLU A 1 120 ? 16.334 6.829 -11.757 1.00 80.12 120 GLU A N 1
ATOM 953 C CA . GLU A 1 120 ? 16.135 7.670 -10.575 1.00 80.12 120 GLU A CA 1
ATOM 954 C C . GLU A 1 120 ? 15.828 6.837 -9.326 1.00 80.12 120 GLU A C 1
ATOM 956 O O . GLU A 1 120 ? 15.701 7.415 -8.247 1.00 80.12 120 GLU A O 1
ATOM 961 N N . LEU A 1 121 ? 15.686 5.511 -9.459 1.00 84.50 121 LEU A N 1
ATOM 962 C CA . LEU A 1 121 ? 15.453 4.629 -8.324 1.00 84.50 121 LEU A CA 1
ATOM 963 C C . LEU A 1 121 ? 16.762 4.204 -7.656 1.00 84.50 121 LEU A C 1
ATOM 965 O O . LEU A 1 121 ? 17.748 3.893 -8.331 1.00 84.50 121 LEU A O 1
ATOM 969 N N . ASP A 1 122 ? 16.741 4.124 -6.327 1.00 88.50 122 AS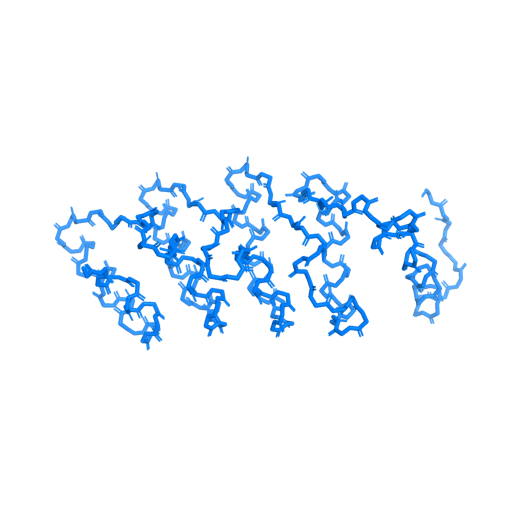P A N 1
ATOM 970 C CA . ASP A 1 122 ? 17.850 3.565 -5.559 1.00 88.50 122 ASP A CA 1
ATOM 971 C C . ASP A 1 122 ? 18.082 2.096 -5.938 1.00 88.50 122 ASP A C 1
ATOM 973 O O . ASP A 1 122 ? 17.146 1.317 -6.163 1.00 88.50 122 ASP A O 1
ATOM 977 N N . ILE A 1 123 ? 19.357 1.700 -6.003 1.00 83.06 123 ILE A N 1
ATOM 978 C CA . ILE A 1 123 ? 19.749 0.365 -6.468 1.00 83.06 123 ILE A CA 1
ATOM 979 C C . ILE A 1 123 ? 19.150 -0.733 -5.580 1.00 83.06 123 ILE A C 1
ATOM 981 O O . ILE A 1 123 ? 18.742 -1.775 -6.092 1.00 83.06 123 ILE A O 1
ATOM 985 N N . GLU A 1 124 ? 19.037 -0.486 -4.274 1.00 89.06 124 GLU A N 1
ATOM 986 C CA . GLU A 1 124 ? 18.438 -1.400 -3.303 1.00 89.06 124 GLU A CA 1
ATOM 987 C C . GLU A 1 124 ? 16.936 -1.605 -3.553 1.00 89.06 124 GLU A C 1
ATOM 989 O O . GLU A 1 124 ? 16.443 -2.727 -3.448 1.00 89.06 124 GLU A O 1
ATOM 994 N N . ILE A 1 125 ? 16.210 -0.550 -3.938 1.00 90.50 125 ILE A N 1
ATOM 995 C CA . ILE A 1 125 ? 14.780 -0.636 -4.270 1.00 90.50 125 ILE A CA 1
ATOM 996 C C . ILE A 1 125 ? 14.587 -1.472 -5.523 1.00 90.50 125 ILE A C 1
ATOM 998 O O . ILE A 1 125 ? 13.732 -2.354 -5.563 1.00 90.50 125 ILE A O 1
ATOM 1002 N N . ILE A 1 126 ? 15.392 -1.216 -6.549 1.00 85.19 126 ILE A N 1
ATOM 1003 C CA . ILE A 1 126 ? 15.306 -1.988 -7.778 1.00 85.19 126 ILE A CA 1
ATOM 1004 C C . ILE A 1 126 ? 15.627 -3.472 -7.485 1.00 85.19 126 ILE A C 1
ATOM 1006 O O . ILE A 1 126 ? 14.889 -4.343 -7.941 1.00 85.19 126 ILE A O 1
ATOM 1010 N N . GLU A 1 127 ? 16.645 -3.785 -6.667 1.00 85.44 127 GLU A N 1
ATOM 1011 C CA . GLU A 1 127 ? 16.928 -5.167 -6.225 1.00 85.44 127 GLU A CA 1
ATOM 1012 C C . GLU A 1 127 ? 15.739 -5.818 -5.511 1.00 85.44 127 GLU A C 1
ATOM 1014 O O . GLU A 1 127 ? 15.454 -6.997 -5.735 1.00 85.44 127 GLU A O 1
ATOM 1019 N N . LEU A 1 128 ? 15.056 -5.067 -4.646 1.00 90.44 128 LEU A N 1
ATOM 1020 C CA . LEU A 1 128 ? 13.872 -5.530 -3.930 1.00 90.44 128 LEU A CA 1
ATOM 1021 C C . LEU A 1 128 ? 12.721 -5.856 -4.894 1.00 90.44 128 LEU A C 1
ATOM 1023 O O . LEU A 1 128 ? 12.120 -6.926 -4.784 1.00 90.44 128 LEU A O 1
ATOM 1027 N N . LEU A 1 129 ? 12.450 -4.984 -5.872 1.00 87.56 129 LEU A N 1
ATOM 1028 C CA . LEU A 1 129 ? 11.423 -5.220 -6.893 1.00 87.56 129 LEU A CA 1
ATOM 1029 C C . LEU A 1 129 ? 11.715 -6.485 -7.710 1.00 87.56 129 LEU A C 1
ATOM 1031 O O . LEU A 1 129 ? 10.809 -7.286 -7.929 1.00 87.56 129 LEU A O 1
ATOM 1035 N N . TYR A 1 130 ? 12.973 -6.691 -8.115 1.00 81.44 130 TYR A N 1
ATOM 1036 C CA . TYR A 1 130 ? 13.390 -7.886 -8.855 1.00 81.44 130 TYR A CA 1
ATOM 1037 C C . TYR A 1 130 ? 13.155 -9.167 -8.068 1.00 81.44 130 TYR A C 1
ATOM 1039 O O . TYR A 1 130 ? 12.518 -10.090 -8.569 1.00 81.44 130 TYR A O 1
ATOM 1047 N N . LYS A 1 131 ? 13.630 -9.208 -6.819 1.00 86.00 131 LYS A N 1
ATOM 1048 C CA . LYS A 1 131 ? 13.456 -10.381 -5.953 1.00 86.00 131 LYS A CA 1
ATOM 1049 C C . LYS A 1 131 ? 11.978 -10.720 -5.765 1.00 86.00 131 LYS A C 1
ATOM 1051 O O . LYS A 1 131 ? 11.616 -11.886 -5.855 1.00 86.00 131 LYS A O 1
ATOM 1056 N N . SER A 1 132 ? 11.140 -9.704 -5.565 1.00 87.62 132 SER A N 1
ATOM 1057 C CA . SER A 1 132 ? 9.696 -9.876 -5.355 1.00 87.62 132 SER A CA 1
ATOM 1058 C C . SER A 1 132 ? 8.978 -10.346 -6.627 1.00 87.62 132 SER A C 1
ATOM 1060 O O . SER A 1 132 ? 8.077 -11.180 -6.574 1.00 87.62 132 SER A O 1
ATOM 1062 N N . TYR A 1 133 ? 9.384 -9.847 -7.797 1.00 84.31 133 TYR A N 1
ATOM 1063 C CA . TYR A 1 133 ? 8.847 -10.302 -9.081 1.00 84.31 133 TYR A CA 1
ATOM 1064 C C . TYR A 1 133 ? 9.228 -11.762 -9.379 1.00 84.31 133 TYR A C 1
ATOM 1066 O O . TYR A 1 133 ? 8.355 -12.567 -9.700 1.00 84.31 133 TYR A O 1
ATOM 1074 N N . ASP A 1 134 ? 10.503 -12.129 -9.212 1.00 79.69 134 ASP A N 1
ATOM 1075 C CA . ASP A 1 134 ? 10.995 -13.495 -9.456 1.00 79.69 134 ASP A CA 1
ATOM 1076 C C . ASP A 1 134 ? 10.403 -14.518 -8.471 1.00 79.69 134 ASP A C 1
ATOM 1078 O O . ASP A 1 134 ? 10.227 -15.691 -8.811 1.00 79.69 134 ASP A O 1
ATOM 1082 N N . ALA A 1 135 ? 10.063 -14.075 -7.257 1.00 83.44 135 ALA A N 1
ATOM 1083 C CA . ALA A 1 135 ? 9.357 -14.871 -6.256 1.00 83.44 135 ALA A CA 1
ATOM 1084 C C . ALA A 1 135 ? 7.843 -15.007 -6.527 1.00 83.44 135 ALA A C 1
ATOM 1086 O O . ALA A 1 135 ? 7.162 -15.714 -5.788 1.00 83.44 135 ALA A O 1
ATOM 1087 N N . TYR A 1 136 ? 7.315 -14.380 -7.589 1.00 81.75 136 TYR A N 1
ATOM 1088 C CA . TYR A 1 136 ? 5.880 -14.296 -7.916 1.00 81.75 136 TYR A CA 1
ATOM 1089 C C . TYR A 1 136 ? 5.021 -13.593 -6.849 1.00 81.75 136 TYR A C 1
ATOM 1091 O O . TYR A 1 136 ? 3.800 -13.743 -6.822 1.00 81.75 136 TYR A O 1
ATOM 1099 N N . GLU A 1 137 ? 5.653 -12.785 -6.002 1.00 80.25 137 GLU A N 1
ATOM 1100 C CA . GLU A 1 137 ? 5.017 -11.966 -4.962 1.00 80.25 137 GLU A CA 1
ATOM 1101 C C . GLU A 1 137 ? 4.435 -10.666 -5.551 1.00 80.25 137 GLU A C 1
ATOM 1103 O O . GLU A 1 137 ? 3.471 -10.083 -5.049 1.00 80.25 137 GLU A O 1
ATOM 1108 N N . MET A 1 138 ? 4.992 -10.224 -6.682 1.00 85.75 138 MET A N 1
ATOM 1109 C CA . MET A 1 138 ? 4.559 -9.041 -7.419 1.00 85.75 138 MET A CA 1
ATOM 1110 C C . MET A 1 138 ? 4.371 -9.352 -8.903 1.00 85.75 138 MET A C 1
ATOM 1112 O O . MET A 1 138 ? 5.162 -10.061 -9.517 1.00 85.75 138 MET A O 1
ATOM 1116 N N . ASN A 1 139 ? 3.359 -8.738 -9.510 1.00 85.12 139 ASN A N 1
ATOM 1117 C CA . ASN A 1 139 ? 3.209 -8.668 -10.954 1.00 85.12 139 ASN A CA 1
ATOM 1118 C C . ASN A 1 139 ? 3.590 -7.270 -11.458 1.00 85.12 139 ASN A C 1
ATOM 1120 O O . ASN A 1 139 ? 2.963 -6.274 -11.085 1.00 85.12 139 ASN A O 1
ATOM 1124 N N . ILE A 1 140 ? 4.587 -7.206 -12.340 1.00 79.12 140 ILE A N 1
ATOM 1125 C CA . ILE A 1 140 ? 4.979 -5.978 -13.033 1.00 79.12 140 ILE A CA 1
ATOM 1126 C C . ILE A 1 140 ? 4.355 -5.992 -14.432 1.00 79.12 140 ILE A C 1
ATOM 1128 O O . ILE A 1 140 ? 4.654 -6.845 -15.265 1.00 79.12 140 ILE A O 1
ATOM 1132 N N . ILE A 1 141 ? 3.470 -5.031 -14.691 1.00 79.38 141 ILE A N 1
ATOM 1133 C CA . ILE A 1 141 ? 2.806 -4.830 -15.976 1.00 79.38 141 ILE A CA 1
ATOM 1134 C C . ILE A 1 141 ? 3.605 -3.800 -16.779 1.00 79.38 141 ILE A C 1
ATOM 1136 O O . ILE A 1 141 ? 3.621 -2.614 -16.442 1.00 79.38 141 ILE A O 1
ATOM 1140 N N . PHE A 1 142 ? 4.230 -4.269 -17.855 1.00 69.50 142 PHE A N 1
ATOM 1141 C CA . PHE A 1 142 ? 4.986 -3.458 -18.812 1.00 69.50 142 PHE A CA 1
ATOM 1142 C C . PHE A 1 142 ? 4.058 -2.797 -19.838 1.00 69.50 142 PHE A C 1
ATOM 1144 O O . PHE A 1 142 ? 3.063 -3.401 -20.261 1.00 69.50 142 PHE A O 1
ATOM 1151 N N . ASP A 1 143 ? 4.372 -1.567 -20.247 1.00 64.25 143 ASP A N 1
ATOM 1152 C CA . ASP A 1 143 ? 3.614 -0.883 -21.298 1.00 64.25 143 ASP A CA 1
ATOM 1153 C C . ASP A 1 143 ? 3.961 -1.462 -22.682 1.00 64.25 143 ASP A C 1
ATOM 1155 O O . ASP A 1 143 ? 5.125 -1.670 -23.022 1.00 64.25 143 ASP A O 1
ATOM 1159 N N . LYS A 1 144 ? 2.934 -1.727 -23.497 1.00 55.19 144 LYS A N 1
ATOM 1160 C CA . LYS A 1 144 ? 3.059 -2.336 -24.829 1.00 55.19 144 LYS A CA 1
ATOM 1161 C C . LYS A 1 144 ? 3.631 -1.378 -25.876 1.00 55.19 144 LYS A C 1
ATOM 1163 O O . LYS A 1 144 ? 4.063 -1.847 -26.926 1.00 55.19 144 LYS A O 1
ATOM 1168 N N . GLU A 1 145 ? 3.621 -0.066 -25.633 1.00 54.09 145 GLU A N 1
ATOM 1169 C CA . GLU A 1 145 ? 4.143 0.915 -26.599 1.00 54.09 145 GLU A CA 1
ATOM 1170 C C . GLU A 1 145 ? 5.680 0.961 -26.645 1.00 54.09 145 GLU A C 1
ATOM 1172 O O . GLU A 1 145 ? 6.256 1.346 -27.665 1.00 54.09 145 GLU A O 1
ATOM 1177 N N . ASN A 1 146 ? 6.362 0.447 -25.616 1.00 46.94 146 ASN A N 1
ATOM 1178 C CA . ASN A 1 146 ? 7.790 0.164 -25.682 1.00 46.94 146 ASN A CA 1
ATOM 1179 C C . ASN A 1 146 ? 8.015 -1.255 -26.218 1.00 46.94 146 ASN A C 1
ATOM 1181 O O . ASN A 1 146 ? 8.226 -2.204 -25.470 1.00 46.94 146 ASN A O 1
ATOM 1185 N N . ASN A 1 147 ? 8.106 -1.388 -27.544 1.00 42.97 147 ASN A N 1
ATOM 118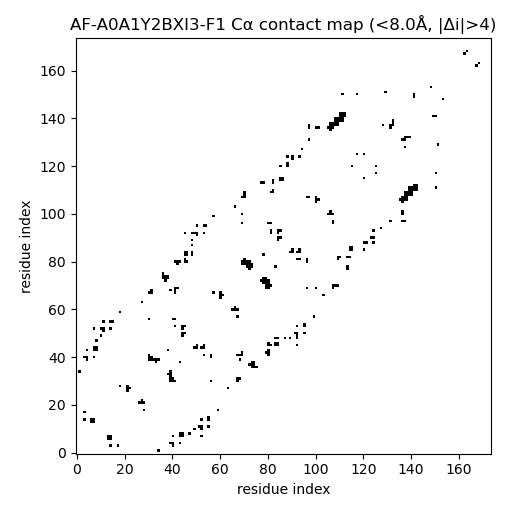6 C CA . ASN A 1 147 ? 8.687 -2.563 -28.225 1.00 42.97 147 ASN A CA 1
ATOM 1187 C C . ASN A 1 147 ? 10.174 -2.828 -27.864 1.00 42.97 147 ASN A C 1
ATOM 1189 O O . ASN A 1 147 ? 10.864 -3.566 -28.562 1.00 42.97 147 ASN A O 1
ATOM 1193 N N . ASN A 1 148 ? 10.686 -2.242 -26.783 1.00 43.12 148 ASN A N 1
ATOM 1194 C CA . ASN A 1 148 ? 12.040 -2.390 -26.294 1.00 43.12 148 ASN A CA 1
ATOM 1195 C C . ASN A 1 148 ? 11.987 -2.768 -24.818 1.00 43.12 148 ASN A C 1
ATOM 1197 O O . ASN A 1 148 ? 11.797 -1.898 -23.982 1.00 43.12 148 ASN A O 1
ATOM 1201 N N . LYS A 1 149 ? 12.221 -4.062 -24.571 1.00 50.47 149 LYS A N 1
ATOM 1202 C CA . LYS A 1 149 ? 12.864 -4.652 -23.390 1.00 50.47 149 LYS A CA 1
ATOM 1203 C C . LYS A 1 149 ? 12.274 -4.239 -22.029 1.00 50.47 149 LYS A C 1
ATOM 1205 O O . LYS A 1 149 ? 12.459 -3.091 -21.639 1.00 50.47 149 LYS A O 1
ATOM 1210 N N . PRO A 1 150 ? 11.656 -5.163 -21.262 1.00 51.78 150 PRO A N 1
ATOM 1211 C CA . PRO A 1 150 ? 11.110 -4.838 -19.938 1.00 51.78 150 PRO A CA 1
ATOM 1212 C C . PRO A 1 150 ? 12.149 -4.107 -19.071 1.00 51.78 150 PRO A C 1
ATOM 1214 O O . PRO A 1 150 ? 13.348 -4.327 -19.278 1.00 51.78 150 PRO A O 1
ATOM 1217 N N . MET A 1 151 ? 11.716 -3.331 -18.061 1.00 53.28 151 MET A N 1
ATOM 1218 C CA . MET A 1 151 ? 12.518 -2.891 -16.890 1.00 53.28 151 MET A CA 1
ATOM 1219 C C . MET A 1 151 ? 13.660 -3.879 -16.563 1.00 53.28 151 MET A C 1
ATOM 1221 O O . MET A 1 151 ? 14.802 -3.479 -16.326 1.00 53.28 151 MET A O 1
ATOM 1225 N N . ILE A 1 152 ? 13.314 -5.170 -16.678 1.00 50.47 152 ILE A N 1
ATOM 1226 C CA . ILE A 1 152 ? 14.080 -6.405 -16.520 1.00 50.47 152 ILE A CA 1
ATOM 1227 C C . ILE A 1 152 ? 15.259 -6.598 -17.496 1.00 50.47 152 ILE A C 1
ATOM 1229 O O . ILE A 1 152 ? 16.349 -6.943 -17.057 1.00 50.47 152 ILE A O 1
ATOM 1233 N N . GLU A 1 153 ? 15.130 -6.384 -18.805 1.00 51.44 153 GLU A N 1
ATOM 1234 C CA . GLU A 1 153 ? 16.198 -6.736 -19.761 1.00 51.44 153 GLU A CA 1
ATOM 1235 C C . GLU A 1 153 ? 17.303 -5.674 -19.883 1.00 51.44 153 GLU A C 1
ATOM 1237 O O . GLU A 1 153 ? 18.473 -6.020 -20.075 1.00 51.44 153 GLU A O 1
ATOM 1242 N N . TYR A 1 154 ? 16.968 -4.382 -19.776 1.00 53.31 154 TYR A N 1
ATOM 1243 C CA . TYR A 1 154 ? 17.979 -3.317 -19.856 1.00 53.31 154 TYR A CA 1
ATOM 1244 C C . TYR A 1 154 ? 18.906 -3.328 -18.639 1.00 53.31 154 TYR A C 1
ATOM 1246 O O . TYR A 1 154 ? 20.098 -3.036 -18.768 1.00 53.31 154 TYR A O 1
ATOM 1254 N N . HIS A 1 155 ? 18.370 -3.708 -17.475 1.00 54.44 155 HIS A N 1
ATOM 1255 C CA . HIS A 1 155 ? 19.121 -3.709 -16.232 1.00 54.44 155 HIS A CA 1
ATOM 1256 C C . HIS A 1 155 ? 19.534 -5.097 -15.747 1.00 54.44 155 HIS A C 1
ATOM 1258 O O . HIS A 1 155 ? 20.479 -5.130 -14.983 1.00 54.44 155 HIS A O 1
ATOM 1264 N N . SER A 1 156 ? 19.006 -6.228 -16.233 1.00 53.06 156 SER A N 1
ATOM 1265 C CA . SER A 1 156 ? 19.580 -7.552 -15.908 1.00 53.06 156 SER A CA 1
ATOM 1266 C C . SER A 1 156 ? 21.069 -7.630 -16.289 1.00 53.06 156 SER A C 1
ATOM 1268 O O . SER A 1 156 ? 21.894 -8.038 -15.479 1.00 53.06 156 SER A O 1
ATOM 1270 N N . ASN A 1 157 ? 21.468 -7.071 -17.441 1.00 54.66 157 ASN A N 1
ATOM 1271 C CA . ASN A 1 157 ? 22.887 -6.922 -17.794 1.00 54.66 157 ASN A CA 1
ATOM 1272 C C . ASN A 1 157 ? 23.631 -5.906 -16.908 1.00 54.66 157 ASN A C 1
ATOM 1274 O O . ASN A 1 157 ? 24.781 -6.136 -16.545 1.00 54.66 157 ASN A O 1
ATOM 1278 N N . TYR A 1 158 ? 23.014 -4.774 -16.558 1.00 57.66 158 TYR A N 1
ATOM 1279 C CA . TYR A 1 158 ? 23.619 -3.783 -15.656 1.00 57.66 158 TYR A CA 1
ATOM 1280 C C . TYR A 1 158 ? 23.835 -4.352 -14.244 1.00 57.66 158 TYR A C 1
ATOM 1282 O O . TYR A 1 158 ? 24.907 -4.173 -13.675 1.00 57.66 158 TYR A O 1
ATOM 1290 N N . TYR A 1 159 ? 22.865 -5.107 -13.730 1.00 56.16 159 TYR A N 1
ATOM 1291 C CA . TYR A 1 159 ? 22.871 -5.817 -12.456 1.00 56.16 159 TYR A CA 1
ATOM 1292 C C . TYR A 1 159 ? 23.883 -6.941 -12.430 1.00 56.16 159 TYR A C 1
ATOM 1294 O O . TYR A 1 159 ? 24.698 -6.991 -11.515 1.00 56.16 159 TYR A O 1
ATOM 1302 N N . GLU A 1 160 ? 23.891 -7.802 -13.447 1.00 58.28 160 GLU A N 1
ATOM 1303 C CA . GLU A 1 160 ? 24.908 -8.840 -13.594 1.00 58.28 160 GLU A CA 1
ATOM 1304 C C . GLU A 1 160 ? 26.313 -8.224 -13.602 1.00 58.28 160 GLU A C 1
ATOM 1306 O O . GLU A 1 160 ? 27.222 -8.721 -12.937 1.00 58.28 160 GLU A O 1
ATOM 1311 N N . ASN A 1 161 ? 26.490 -7.080 -14.268 1.00 60.31 161 ASN A N 1
ATOM 1312 C CA . ASN A 1 161 ? 27.760 -6.359 -14.283 1.00 60.31 161 ASN A CA 1
ATOM 1313 C C . ASN A 1 161 ? 28.098 -5.688 -12.937 1.00 60.31 161 ASN A C 1
ATOM 1315 O O . ASN A 1 161 ? 29.253 -5.738 -12.511 1.00 60.31 161 ASN A O 1
ATOM 1319 N N . LEU A 1 162 ? 27.129 -5.094 -12.231 1.00 54.34 162 LEU A N 1
ATOM 1320 C CA . LEU A 1 162 ? 27.343 -4.495 -10.906 1.00 54.34 162 LEU A CA 1
ATOM 1321 C C . LEU A 1 162 ? 27.648 -5.555 -9.844 1.00 54.34 162 LEU A C 1
ATOM 1323 O O . LEU A 1 162 ? 28.557 -5.370 -9.035 1.00 54.34 162 LEU A O 1
ATOM 1327 N N . ARG A 1 163 ? 26.928 -6.680 -9.877 1.00 55.38 163 ARG A N 1
ATOM 1328 C CA . ARG A 1 163 ? 27.109 -7.835 -8.994 1.00 55.38 163 ARG A CA 1
ATOM 1329 C C . ARG A 1 163 ? 28.494 -8.445 -9.183 1.00 55.38 163 ARG A C 1
ATOM 1331 O O . ARG A 1 163 ? 29.215 -8.595 -8.200 1.00 55.38 163 ARG A O 1
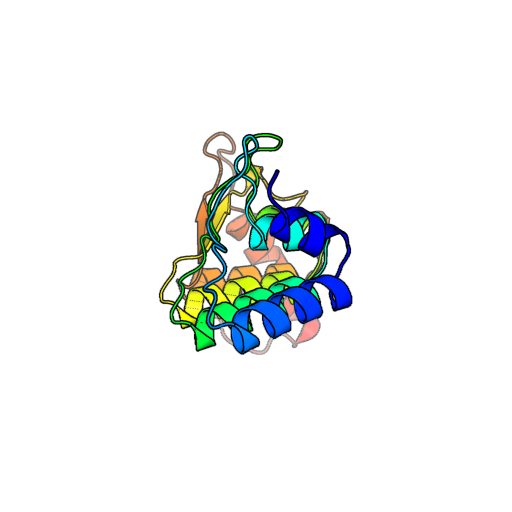ATOM 1338 N N . LYS A 1 164 ? 28.917 -8.687 -10.431 1.00 61.69 164 LYS A N 1
ATOM 1339 C CA . LYS A 1 164 ? 30.285 -9.138 -10.762 1.00 61.69 164 LYS A CA 1
ATOM 1340 C C . LYS A 1 164 ? 31.355 -8.165 -10.257 1.00 61.69 164 LYS A C 1
ATOM 1342 O O . LYS A 1 164 ? 32.380 -8.591 -9.731 1.00 61.69 164 LYS A O 1
ATOM 1347 N N . LYS A 1 165 ? 31.097 -6.854 -10.339 1.00 59.00 165 LYS A N 1
ATOM 1348 C CA . LYS A 1 165 ? 32.019 -5.805 -9.873 1.00 59.00 165 LYS A CA 1
ATOM 1349 C C . LYS A 1 165 ? 32.098 -5.681 -8.341 1.00 59.00 165 LYS A C 1
ATOM 1351 O O . LYS A 1 165 ? 33.159 -5.324 -7.839 1.00 59.00 165 LYS A O 1
ATOM 1356 N N . LYS A 1 166 ? 31.015 -5.967 -7.603 1.00 54.03 166 LYS A N 1
ATOM 1357 C CA . LYS A 1 166 ? 30.964 -5.920 -6.123 1.00 54.03 166 LYS A CA 1
ATOM 1358 C C . LYS A 1 166 ? 31.427 -7.222 -5.447 1.00 54.03 166 LYS A C 1
ATOM 1360 O O . LYS A 1 166 ? 31.991 -7.143 -4.363 1.00 54.03 166 LYS A O 1
ATOM 1365 N N . LEU A 1 167 ? 31.182 -8.393 -6.048 1.00 50.16 167 LEU A N 1
ATOM 1366 C CA . LEU A 1 167 ? 31.404 -9.711 -5.420 1.00 50.16 167 LEU A CA 1
ATOM 1367 C C . LEU A 1 167 ? 32.611 -10.500 -5.956 1.00 50.16 167 LEU A C 1
ATOM 1369 O O . LEU A 1 167 ? 32.953 -11.528 -5.378 1.00 50.16 167 LE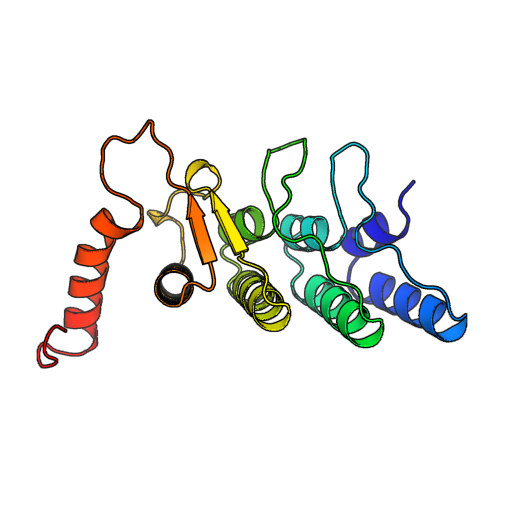U A O 1
ATOM 1373 N N . GLY A 1 168 ? 33.282 -10.030 -7.013 1.00 47.25 168 GLY A N 1
ATOM 1374 C CA . GLY A 1 168 ? 34.325 -10.807 -7.689 1.00 47.25 168 GLY A CA 1
ATOM 1375 C C . GLY A 1 168 ? 33.728 -11.913 -8.570 1.00 47.25 168 GLY A C 1
ATOM 1376 O O . GLY A 1 168 ? 32.632 -12.411 -8.324 1.00 47.25 168 GLY A O 1
ATOM 1377 N N . ASN A 1 169 ? 34.429 -12.271 -9.646 1.00 48.25 169 ASN A N 1
ATOM 1378 C CA . ASN A 1 169 ? 33.911 -13.058 -10.778 1.00 48.25 169 ASN A CA 1
ATOM 1379 C C . ASN A 1 169 ? 33.618 -14.558 -10.505 1.00 48.25 169 ASN A C 1
ATOM 1381 O O . ASN A 1 169 ? 33.456 -15.312 -11.461 1.00 48.25 169 ASN A O 1
ATOM 1385 N N . ASP A 1 170 ? 33.507 -15.010 -9.253 1.00 47.69 170 ASP A N 1
ATOM 1386 C CA . ASP A 1 170 ? 33.610 -16.440 -8.904 1.00 47.69 170 ASP A CA 1
ATOM 1387 C C . ASP A 1 170 ? 32.295 -17.126 -8.486 1.00 47.69 170 ASP A C 1
ATOM 1389 O O . ASP A 1 170 ? 32.309 -18.085 -7.714 1.00 47.69 170 ASP A O 1
ATOM 1393 N N . LEU A 1 171 ? 31.136 -16.701 -9.001 1.00 43.91 171 LEU A N 1
ATOM 1394 C CA . LEU A 1 171 ? 29.889 -17.458 -8.809 1.00 43.91 171 LEU A CA 1
ATOM 1395 C C . LEU A 1 171 ? 29.268 -17.874 -10.151 1.00 43.91 171 LEU A C 1
ATOM 1397 O O . LEU A 1 171 ? 29.095 -17.026 -11.029 1.00 43.91 171 LEU A O 1
ATOM 1401 N N . PRO A 1 172 ? 28.927 -19.167 -10.334 1.00 37.66 172 PRO A N 1
ATOM 1402 C CA . PRO A 1 172 ? 28.387 -19.660 -11.590 1.00 37.66 172 PRO A CA 1
ATOM 1403 C C . PRO A 1 172 ? 26.946 -19.181 -11.788 1.00 37.66 172 PRO A C 1
ATOM 1405 O O . PRO A 1 172 ? 26.125 -19.228 -10.870 1.00 37.66 172 PRO A O 1
ATOM 1408 N N . LEU A 1 173 ? 26.663 -18.748 -13.017 1.00 38.19 173 LEU A N 1
ATOM 1409 C CA . LEU A 1 173 ? 25.325 -18.445 -13.524 1.00 38.19 173 LEU A CA 1
ATOM 1410 C C . LEU A 1 173 ? 24.446 -19.706 -13.398 1.00 38.19 173 LEU A C 1
ATOM 1412 O O . LEU A 1 173 ? 24.868 -20.782 -13.829 1.00 38.19 173 LEU A O 1
ATOM 1416 N N . ARG A 1 174 ? 23.260 -19.582 -12.796 1.00 38.62 174 ARG A N 1
ATOM 1417 C CA . ARG A 1 174 ? 22.203 -20.604 -12.820 1.00 38.62 174 ARG A CA 1
ATOM 1418 C C . ARG A 1 174 ? 21.024 -20.087 -13.616 1.00 38.62 174 ARG A C 1
ATOM 1420 O O . ARG A 1 174 ? 20.700 -18.898 -13.417 1.00 38.62 174 ARG A O 1
#

Nearest PDB structures (foldseek):
  5d66-assembly2_B  TM=8.458E-01  e=1.819E-02  Acinetobacter baumannii AYE
  2rfa-assembly1_A  TM=7.724E-01  e=1.219E-02  Mus musculus
  8ffo-assembly1_A  TM=7.196E-01  e=3.172E-01  Oryctolagus cuniculus
  6pw4-assembly1_A  TM=5.823E-01  e=7.918E-01  Chlamydomonas reinhardtii
  5zyo-assembly2_B  TM=3.793E-01  e=9.253E+00  Escherichia coli K-12

Foldseek 3Di:
DQVQQVQLLVDDVSNVVVLVVCVVVVHDDPQADADPQRDGSLQSNLQNVPLNSNVSVLVSCVVVVHQHDFAAATNPLRDGSCLSCQVVLPPSSNVSSLVSLVVVVHAHEAEPVSHDDPVPHDPVSLVVVVVCVVVSSYDYHYDPVPPDDPVCPVCVVVVVVVCCVVPPPPDDDD

Secondary structure (DSSP, 8-state):
--HHHHHHHH-HHHHHHHHHHHHHTTPPP-TT---TT---HHHHHHHTT-HHHHHHHHHHHHHTTPPPP-SPPPSSS---HHHHHHHTT-HHHHHHHHHHHHHTT--EEEEGGGSPPGGGS-HHHHHHHHHHHHTTSEEEE--TT--S--HHHHHHHHHHHHHHHHH-S-S---

Mean predicted aligned error: 7.77 Å

Sequence (174 aa):
MFPFLNAVVNGNEVVKSIIDYANKNNIILRLNEKDNDNSYPLLISAFVNKPEVAKLIANYTNTNNITLIINDNDNRYKRNSISYALTYNNSEMIELLIDYANANDIILVLKEDKVCSISELDIEIIELLYKSYDAYEMNIIFDKENNNKPMIEYHSNYYENLRKKKLGNDLPLR

InterPro domains:
  IPR036770 Ankyrin repeat-containing domain superfamily [G3DSA:1.25.40.20] (2-170)
  IPR036770 Ankyrin repeat-containing domain superfamily [SSF48403] (3-101)

Radius of gyration: 18.15 Å; Cα contacts (8 Å, |Δi|>4): 204; chains: 1; bounding box: 50×35×51 Å